Protein AF-A0A177HYN9-F1 (afdb_monomer_lite)

InterPro domains:
  IPR013563 Oligopeptide/dipeptide ABC transporter, C-terminal [PF08352] (20-53)
  IPR013563 Oligopeptide/dipeptide ABC transporter, C-terminal [TIGR01727] (20-66)
  IPR027417 P-loop containing nucleoside triphosphate hydrolase [G3DSA:3.40.50.300] (9-92)

Radius of gyration: 22.01 Å; chains: 1; bounding box: 77×33×40 Å

Foldseek 3Di:
DDDDDDDDDDDDDDDDPDPPPDDDDQDDDDDDPVDDDQAAPCQVRDPPHDPRRGNHWADWAALDPPDDPPHPHTDRDPDRPPDPDDDPPPPPDD

pLDDT: mean 72.27, std 17.05, range [40.0, 95.69]

Structure (mmCIF, N/CA/C/O backbone):
data_AF-A0A177HYN9-F1
#
_entry.id   AF-A0A177HYN9-F1
#
loop_
_atom_site.group_PDB
_atom_site.id
_atom_site.type_symbol
_atom_site.label_atom_id
_atom_site.label_alt_id
_atom_site.label_comp_id
_atom_site.label_asym_id
_atom_site.label_entity_id
_atom_site.label_seq_id
_atom_site.pdbx_PDB_ins_code
_atom_site.Cartn_x
_atom_site.Cartn_y
_atom_site.Cartn_z
_atom_site.occupancy
_atom_site.B_iso_or_equiv
_atom_site.auth_seq_id
_atom_site.auth_comp_id
_atom_site.auth_asym_id
_atom_site.auth_atom_id
_atom_site.pdbx_PDB_model_num
ATOM 1 N N . MET A 1 1 ? -61.457 13.786 -4.420 1.00 49.41 1 MET A N 1
ATOM 2 C CA . MET A 1 1 ? -60.705 12.566 -4.055 1.00 49.41 1 MET A CA 1
ATOM 3 C C . MET A 1 1 ? -60.301 11.873 -5.346 1.00 49.41 1 MET A C 1
ATOM 5 O O . MET A 1 1 ? -61.164 11.649 -6.178 1.00 49.41 1 MET A O 1
ATOM 9 N N . GLY A 1 2 ? -59.008 11.671 -5.574 1.00 49.62 2 GLY A N 1
ATOM 10 C CA . GLY A 1 2 ? -58.475 11.198 -6.858 1.00 49.62 2 GLY A CA 1
ATOM 11 C C . GLY A 1 2 ? -57.063 11.718 -7.097 1.00 49.62 2 GLY A C 1
ATOM 12 O O . GLY A 1 2 ? -56.776 12.301 -8.134 1.00 49.62 2 GLY A O 1
ATOM 13 N N . SER A 1 3 ? -56.220 11.596 -6.075 1.00 47.69 3 SER A N 1
ATOM 14 C CA . SER A 1 3 ? -54.785 11.842 -6.149 1.00 47.69 3 SER A CA 1
ATOM 15 C C . SER A 1 3 ? -54.131 10.663 -6.870 1.00 47.69 3 SER A C 1
ATOM 17 O O . SER A 1 3 ? -54.441 9.519 -6.547 1.00 47.69 3 SER A O 1
ATOM 19 N N . GLY A 1 4 ? -53.205 10.919 -7.792 1.00 47.06 4 GLY A N 1
ATOM 20 C CA . GLY A 1 4 ? -52.394 9.858 -8.388 1.00 47.06 4 GLY A CA 1
ATOM 21 C C . GLY A 1 4 ? -51.486 10.368 -9.495 1.00 47.06 4 GLY A C 1
ATOM 22 O O . GLY A 1 4 ? -51.860 10.342 -10.661 1.00 47.06 4 GLY A O 1
ATOM 23 N N . GLY A 1 5 ? -50.301 10.851 -9.121 1.00 48.72 5 GLY A N 1
ATOM 24 C CA . GLY A 1 5 ? -49.193 11.049 -10.053 1.00 48.72 5 GLY A CA 1
ATOM 25 C C . GLY A 1 5 ? -48.322 9.797 -10.164 1.00 48.72 5 GLY A C 1
ATOM 26 O O . GLY A 1 5 ? -48.357 8.951 -9.276 1.00 48.72 5 GLY A O 1
ATOM 27 N N . ALA A 1 6 ? -47.509 9.724 -11.217 1.00 47.19 6 ALA A N 1
ATOM 28 C CA . ALA A 1 6 ? -46.105 9.307 -11.154 1.00 47.19 6 ALA A CA 1
ATOM 29 C C . ALA A 1 6 ? -45.429 9.510 -12.519 1.00 47.19 6 ALA A C 1
ATOM 31 O O . ALA A 1 6 ? -45.954 9.121 -13.559 1.00 47.19 6 ALA A O 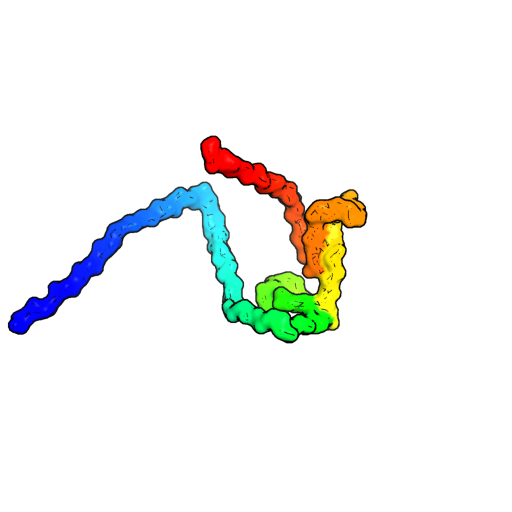1
ATOM 32 N N . ALA A 1 7 ? -44.246 10.118 -12.473 1.00 51.00 7 ALA A N 1
ATOM 33 C CA . ALA A 1 7 ? -43.275 10.189 -13.552 1.00 51.00 7 ALA A CA 1
ATOM 34 C C . ALA A 1 7 ? -42.558 8.839 -13.738 1.00 51.00 7 ALA A C 1
ATOM 36 O O . ALA A 1 7 ? -42.393 8.082 -12.783 1.00 51.00 7 ALA A O 1
ATOM 37 N N . GLY A 1 8 ? -42.068 8.582 -14.952 1.00 40.00 8 GLY A N 1
ATOM 38 C CA . GLY A 1 8 ? -41.176 7.468 -15.266 1.00 40.00 8 GLY A CA 1
ATOM 39 C C . GLY A 1 8 ? -40.205 7.870 -16.371 1.00 40.00 8 GLY A C 1
ATOM 40 O O . GLY A 1 8 ? -40.565 7.919 -17.542 1.00 40.00 8 GLY A O 1
ATOM 41 N N . SER A 1 9 ? -38.996 8.219 -15.952 1.00 46.75 9 SER A N 1
ATOM 42 C CA . SER A 1 9 ? -37.861 8.723 -16.724 1.00 46.75 9 SER A CA 1
ATOM 43 C C . SER A 1 9 ? -37.374 7.730 -17.786 1.00 46.75 9 SER A C 1
ATOM 45 O O . SER A 1 9 ? -37.213 6.544 -17.505 1.00 46.75 9 SER A O 1
ATOM 47 N N . GLY A 1 10 ? -37.085 8.223 -18.992 1.00 44.09 10 GLY A N 1
ATOM 48 C CA . GLY A 1 10 ? -36.468 7.451 -20.071 1.00 44.09 10 GLY A CA 1
ATOM 49 C C . GLY A 1 10 ? -34.934 7.501 -20.074 1.00 44.09 10 GLY A C 1
ATOM 50 O O . GLY A 1 10 ? -34.368 8.530 -19.730 1.00 44.09 10 GLY A O 1
ATOM 51 N N . GLY A 1 11 ? -34.326 6.391 -20.530 1.00 42.12 11 GLY A N 1
ATOM 52 C CA . GLY A 1 11 ? -33.034 6.255 -21.247 1.00 42.12 11 GLY A CA 1
ATOM 53 C C . GLY A 1 11 ? -31.734 6.679 -20.532 1.00 42.12 11 GLY A C 1
ATOM 54 O O . GLY A 1 11 ? -31.707 7.651 -19.805 1.00 42.12 11 GLY A O 1
ATOM 55 N N . ALA A 1 12 ? -30.571 6.049 -20.720 1.00 42.88 12 ALA A N 1
ATOM 56 C CA . ALA A 1 12 ? -30.112 5.235 -21.838 1.00 42.88 12 ALA A CA 1
ATOM 57 C C . ALA A 1 12 ? -29.021 4.232 -21.410 1.00 42.88 12 ALA A C 1
ATOM 59 O O . ALA A 1 12 ? -28.197 4.492 -20.533 1.00 42.88 12 ALA A O 1
ATOM 60 N N . ALA A 1 13 ? -29.016 3.082 -22.084 1.00 41.50 13 ALA A N 1
ATOM 61 C CA . ALA A 1 13 ? -28.045 2.012 -21.933 1.00 41.50 13 ALA A CA 1
ATOM 62 C C . ALA A 1 13 ? -26.743 2.323 -22.695 1.00 41.50 13 ALA A C 1
ATOM 64 O O . ALA A 1 13 ? -26.745 2.464 -23.916 1.00 41.50 13 ALA A O 1
ATOM 65 N N . GLY A 1 14 ? -25.619 2.363 -21.978 1.00 47.12 14 GLY A N 1
ATOM 66 C CA . GLY A 1 14 ? -24.276 2.364 -22.560 1.00 47.12 14 GLY A CA 1
ATOM 67 C C . GLY A 1 14 ? -23.819 0.947 -22.925 1.00 47.12 14 GLY A C 1
ATOM 68 O O . GLY A 1 14 ? -23.419 0.153 -22.061 1.00 47.12 14 GLY A O 1
ATOM 69 N N . SER A 1 15 ? -23.877 0.627 -24.219 1.00 47.16 15 SER A N 1
ATOM 70 C CA . SER A 1 15 ? -23.320 -0.594 -24.806 1.00 47.16 15 SER A CA 1
ATOM 71 C C . SER A 1 15 ? -21.799 -0.471 -24.935 1.00 47.16 15 SER A C 1
ATOM 73 O O . SER A 1 15 ? -21.293 0.437 -25.583 1.00 47.16 15 SER A O 1
ATOM 75 N N . GLY A 1 16 ? -21.069 -1.388 -24.302 1.00 51.47 16 GLY A N 1
ATOM 76 C CA . GLY A 1 16 ? -19.620 -1.526 -24.427 1.00 51.47 16 GLY A CA 1
ATOM 77 C C . GLY A 1 16 ? -19.311 -3.012 -24.495 1.00 51.47 16 GLY A C 1
ATOM 78 O O . GLY A 1 16 ? -19.470 -3.716 -23.497 1.00 51.47 16 GLY A O 1
ATOM 79 N N . SER A 1 17 ? -18.982 -3.495 -25.692 1.00 53.84 17 SER A N 1
ATOM 80 C CA . SER A 1 17 ? -18.756 -4.908 -25.997 1.00 53.84 17 SER A CA 1
ATOM 81 C C . SER A 1 17 ? -17.313 -5.296 -25.684 1.00 53.84 17 SER A C 1
ATOM 83 O O . SER A 1 17 ? -16.415 -5.187 -26.509 1.00 53.84 17 SER A O 1
ATOM 85 N N . GLY A 1 18 ? -17.109 -5.745 -24.457 1.00 57.25 18 GLY A N 1
ATOM 86 C CA . GLY A 1 18 ? -15.950 -6.488 -23.976 1.00 57.25 18 GLY A CA 1
ATOM 87 C C . GLY A 1 18 ? -16.414 -7.132 -22.682 1.00 57.25 18 GLY A C 1
ATOM 88 O O . GLY A 1 18 ? -17.116 -6.457 -21.933 1.00 57.25 18 GLY A O 1
ATOM 89 N N . ALA A 1 19 ? -16.152 -8.426 -22.459 1.00 61.34 19 ALA A N 1
ATOM 90 C CA . ALA A 1 19 ? -16.676 -9.166 -21.307 1.00 61.34 19 ALA A CA 1
ATOM 91 C C . ALA A 1 19 ? -16.505 -8.332 -20.025 1.00 61.34 19 ALA A C 1
ATOM 93 O O . ALA A 1 19 ? -15.392 -8.184 -19.515 1.00 61.34 19 ALA A O 1
ATOM 94 N N . LYS A 1 20 ? -17.597 -7.692 -19.577 1.00 59.94 20 LYS A N 1
ATOM 95 C CA . LYS A 1 20 ? -17.559 -6.645 -18.556 1.00 59.94 20 LYS A CA 1
ATOM 96 C C . LYS A 1 20 ? -17.246 -7.337 -17.240 1.00 59.94 20 LYS A C 1
ATOM 98 O O . LYS A 1 20 ? -18.152 -7.809 -16.556 1.00 59.94 20 LYS A O 1
ATOM 103 N N . ARG A 1 21 ? -15.960 -7.447 -16.895 1.00 68.25 21 ARG A N 1
ATOM 104 C CA . ARG A 1 21 ? -15.561 -7.823 -15.539 1.00 68.25 21 ARG A CA 1
ATOM 105 C C . ARG A 1 21 ? -16.223 -6.795 -14.637 1.00 68.25 21 ARG A C 1
ATOM 107 O O . ARG A 1 21 ? -15.970 -5.601 -14.794 1.00 68.25 21 ARG A O 1
ATOM 114 N N . ARG A 1 22 ? -17.136 -7.251 -13.776 1.00 73.00 22 ARG A N 1
ATOM 115 C CA . ARG A 1 22 ? -17.815 -6.350 -12.848 1.00 73.00 22 ARG A CA 1
ATOM 116 C C . ARG A 1 22 ? -16.738 -5.615 -12.068 1.00 73.00 22 ARG A C 1
ATOM 118 O O . ARG A 1 22 ? -15.834 -6.252 -11.527 1.00 73.00 22 ARG A O 1
ATOM 125 N N . LEU A 1 23 ? -16.807 -4.289 -12.086 1.00 76.50 23 LEU A N 1
ATOM 126 C CA . LEU A 1 23 ? -15.909 -3.483 -11.285 1.00 76.50 23 LEU A CA 1
ATOM 127 C C . LEU A 1 23 ? -16.200 -3.835 -9.827 1.00 76.50 23 LEU A C 1
ATOM 129 O O . LEU A 1 23 ? -17.357 -3.816 -9.408 1.00 76.50 23 LEU A O 1
ATOM 133 N N . LEU A 1 24 ? -15.174 -4.263 -9.100 1.00 74.06 24 LEU A N 1
ATOM 134 C CA . LEU A 1 24 ? -15.330 -4.575 -7.690 1.00 74.06 24 LEU A CA 1
ATOM 135 C C . LEU A 1 24 ? -15.473 -3.249 -6.951 1.00 74.06 24 LEU A C 1
ATOM 137 O O . LEU A 1 24 ? -14.575 -2.409 -7.001 1.00 74.06 24 LEU A O 1
ATOM 141 N N . GLU A 1 25 ? -16.611 -3.057 -6.298 1.00 73.06 25 GLU A N 1
ATOM 142 C CA . GLU A 1 25 ? -16.768 -1.974 -5.338 1.00 73.06 25 GLU A CA 1
ATOM 143 C C . GLU A 1 25 ? -15.821 -2.225 -4.163 1.00 73.06 25 GLU A C 1
ATOM 145 O O . GLU A 1 25 ? -15.636 -3.366 -3.735 1.00 73.06 25 GLU A O 1
ATOM 150 N N . ILE A 1 26 ? -15.200 -1.162 -3.652 1.00 67.06 26 ILE A N 1
ATOM 151 C CA . ILE A 1 26 ? -14.401 -1.225 -2.429 1.00 67.06 26 ILE A CA 1
ATOM 152 C C . ILE A 1 26 ? -15.369 -0.981 -1.264 1.00 67.06 26 ILE A C 1
ATOM 154 O O . ILE A 1 26 ? -15.806 0.159 -1.094 1.00 67.06 26 ILE A O 1
ATOM 158 N N . PRO A 1 27 ? -15.740 -2.003 -0.473 1.00 67.50 27 PRO A N 1
ATOM 159 C CA . PRO A 1 27 ? -16.685 -1.823 0.622 1.00 67.50 27 PRO A CA 1
ATOM 160 C C . PRO A 1 27 ? -16.059 -1.031 1.784 1.00 67.50 27 PRO A C 1
ATOM 162 O O . PRO A 1 27 ? -14.867 -1.159 2.073 1.00 67.50 27 PRO A O 1
ATOM 165 N N . GLY A 1 28 ? -16.885 -0.253 2.492 1.00 67.25 28 GLY A N 1
ATOM 166 C CA . GLY A 1 28 ? -16.526 0.441 3.739 1.00 67.25 28 GLY A CA 1
ATOM 167 C C . GLY A 1 28 ? -16.441 1.969 3.632 1.00 67.25 28 GLY A C 1
ATOM 168 O O . GLY A 1 28 ? -16.644 2.549 2.570 1.00 67.25 28 GLY A O 1
ATOM 169 N N . LEU A 1 29 ? -16.144 2.631 4.757 1.00 72.56 29 LEU A N 1
ATOM 170 C CA . LEU A 1 29 ? -15.909 4.078 4.812 1.00 72.56 29 LEU A CA 1
ATOM 171 C C . LEU A 1 29 ? -14.422 4.409 4.612 1.00 72.56 29 LEU A C 1
ATOM 173 O O . LEU A 1 29 ? -13.533 3.584 4.856 1.00 72.56 29 LEU A O 1
ATOM 177 N N . VAL A 1 30 ? -14.141 5.630 4.150 1.00 72.88 30 VAL A N 1
ATOM 178 C CA . VAL A 1 30 ? -12.781 6.183 4.165 1.00 72.88 30 VAL A CA 1
ATOM 179 C C . VAL A 1 30 ? -12.361 6.335 5.633 1.00 72.88 30 VAL A C 1
ATOM 181 O O . VAL A 1 30 ? -13.095 6.969 6.389 1.00 72.88 30 VAL A O 1
ATOM 184 N N . PRO A 1 31 ? -11.247 5.718 6.065 1.00 65.56 31 PRO A N 1
ATOM 185 C CA . PRO A 1 31 ? -10.777 5.844 7.438 1.00 65.56 31 PRO A CA 1
ATOM 186 C C . PRO A 1 31 ? -10.330 7.281 7.729 1.00 65.56 31 PRO A C 1
ATOM 188 O O . PRO A 1 31 ? -9.941 8.016 6.820 1.00 65.56 31 PRO A O 1
ATOM 191 N N . SER A 1 32 ? -10.384 7.657 9.004 1.00 71.19 32 SER A N 1
ATOM 192 C CA . SER A 1 32 ? -9.909 8.953 9.489 1.00 71.19 32 SER A CA 1
ATOM 193 C C . SER A 1 32 ? -8.429 9.168 9.144 1.00 71.19 32 SER A C 1
ATOM 195 O O . SER A 1 32 ? -7.646 8.218 9.144 1.00 71.19 32 SER A O 1
ATOM 197 N N . LEU A 1 33 ? -8.043 10.403 8.808 1.00 71.94 33 LEU A N 1
ATOM 198 C CA . LEU A 1 33 ? -6.659 10.750 8.431 1.00 71.94 33 LEU A CA 1
ATOM 199 C C . LEU A 1 33 ? -5.783 11.138 9.633 1.00 71.94 33 LEU A C 1
ATOM 201 O O . LEU A 1 33 ? -4.568 11.264 9.488 1.00 71.94 33 LEU A O 1
ATOM 205 N N . ASP A 1 34 ? -6.401 11.349 10.790 1.00 78.50 34 ASP A N 1
ATOM 206 C CA . ASP A 1 34 ? -5.788 11.718 12.070 1.00 78.50 34 ASP A CA 1
ATOM 207 C C . ASP A 1 34 ? -4.947 10.590 12.679 1.00 78.50 34 ASP A C 1
ATOM 209 O O . ASP A 1 34 ? -3.904 10.862 13.273 1.00 78.50 34 ASP A O 1
ATOM 213 N N . GLU A 1 35 ? -5.333 9.332 12.467 1.00 71.62 35 GLU A N 1
ATOM 214 C CA . GLU A 1 35 ? -4.592 8.170 12.950 1.00 71.62 35 GLU A CA 1
ATOM 215 C C . GLU A 1 35 ? -3.996 7.393 11.777 1.00 71.62 35 GLU A C 1
ATOM 217 O O . GLU A 1 35 ? -4.690 6.729 11.004 1.00 71.62 35 GLU A O 1
ATOM 222 N N . GLN A 1 36 ? -2.672 7.466 11.635 1.00 75.25 36 GLN A N 1
ATOM 223 C CA . GLN A 1 36 ? -1.955 6.735 10.599 1.00 75.25 36 GLN A CA 1
ATOM 224 C C . GLN A 1 36 ? -1.338 5.468 11.209 1.00 75.25 36 GLN A C 1
ATOM 226 O O . GLN A 1 36 ? -0.359 5.564 11.952 1.00 75.25 36 GLN A O 1
ATOM 231 N N . PRO A 1 37 ? -1.897 4.273 10.937 1.00 79.94 37 PRO A N 1
ATOM 232 C CA . PRO A 1 37 ? -1.418 3.048 11.557 1.00 79.94 37 PRO A CA 1
ATOM 233 C C . PRO A 1 37 ? 0.020 2.752 11.124 1.00 79.94 37 PRO A C 1
ATOM 235 O O . PRO A 1 37 ? 0.409 3.012 9.982 1.00 79.94 37 PRO A O 1
ATOM 238 N N . ALA A 1 38 ? 0.790 2.112 12.006 1.00 88.06 38 ALA A N 1
ATOM 239 C CA . ALA A 1 38 ? 2.111 1.561 11.694 1.00 88.06 38 ALA A CA 1
ATOM 240 C C . ALA A 1 38 ? 2.024 0.298 10.800 1.00 88.06 38 ALA A C 1
ATOM 242 O O . ALA A 1 38 ? 2.775 -0.656 10.965 1.00 88.06 38 ALA A O 1
ATOM 243 N N . ALA A 1 39 ? 1.091 0.290 9.848 1.00 91.50 39 ALA A N 1
ATOM 244 C CA . ALA A 1 39 ? 0.755 -0.804 8.949 1.00 91.50 39 ALA A CA 1
ATOM 245 C C . ALA A 1 39 ? 0.305 -0.245 7.586 1.00 91.50 39 ALA A C 1
ATOM 247 O O . ALA A 1 39 ? 0.159 0.967 7.399 1.00 91.50 39 ALA A O 1
ATOM 248 N N . CYS A 1 40 ? 0.068 -1.114 6.606 1.00 92.06 40 CYS A N 1
ATOM 249 C CA . CYS A 1 40 ? -0.537 -0.702 5.344 1.00 92.06 40 CYS A CA 1
ATOM 250 C C . CYS A 1 40 ? -2.005 -0.290 5.559 1.00 92.06 40 CYS A C 1
ATOM 252 O O . CYS A 1 40 ? -2.847 -1.121 5.891 1.00 92.06 40 CYS A O 1
ATOM 254 N N . THR A 1 41 ? -2.347 0.974 5.284 1.00 89.75 41 THR A N 1
ATOM 255 C CA . THR A 1 41 ? -3.725 1.504 5.393 1.00 89.75 41 THR A CA 1
ATOM 256 C C . THR A 1 41 ? -4.736 0.741 4.525 1.00 89.75 41 THR A C 1
ATOM 258 O O . THR A 1 41 ? -5.928 0.719 4.818 1.00 89.75 41 THR A O 1
ATOM 261 N N . PHE A 1 42 ? -4.269 0.083 3.460 1.00 89.94 42 PHE A N 1
ATOM 262 C CA . PHE A 1 42 ? -5.112 -0.691 2.551 1.00 89.94 42 PHE A CA 1
ATOM 263 C C . PHE A 1 42 ? -5.311 -2.148 2.983 1.00 89.94 42 PHE A C 1
ATOM 265 O O . PHE A 1 42 ? -6.175 -2.810 2.411 1.00 89.94 42 PHE A O 1
ATOM 272 N N . ALA A 1 43 ? -4.565 -2.656 3.974 1.00 92.06 43 ALA A N 1
ATOM 273 C CA . ALA A 1 43 ? -4.627 -4.061 4.388 1.00 92.06 43 ALA A CA 1
ATOM 274 C C . ALA A 1 43 ? -6.058 -4.570 4.678 1.00 92.06 43 ALA A C 1
ATOM 276 O O . ALA A 1 43 ? -6.393 -5.633 4.162 1.00 92.06 43 ALA A O 1
ATOM 277 N N . PRO A 1 44 ? -6.955 -3.815 5.356 1.00 88.25 44 PRO A N 1
ATOM 278 C CA . PRO A 1 44 ? -8.315 -4.289 5.653 1.00 88.25 44 PRO A CA 1
ATOM 279 C C . PRO A 1 44 ? -9.212 -4.521 4.426 1.00 88.25 44 PRO A C 1
ATOM 281 O O . PRO A 1 44 ? -10.274 -5.122 4.547 1.00 88.25 44 PRO A O 1
ATOM 284 N N . ARG A 1 45 ? -8.829 -3.995 3.256 1.00 87.62 45 ARG A N 1
ATOM 285 C CA . ARG A 1 45 ? -9.629 -4.021 2.017 1.00 87.62 45 ARG A CA 1
ATOM 286 C C . ARG A 1 45 ? -8.856 -4.531 0.798 1.00 87.62 45 ARG A C 1
ATOM 288 O O . ARG A 1 45 ? -9.382 -4.530 -0.311 1.00 87.62 45 ARG A O 1
ATOM 295 N N . CYS A 1 46 ? -7.601 -4.934 0.977 1.00 89.00 46 CYS A N 1
ATOM 296 C CA . CYS A 1 46 ? -6.741 -5.401 -0.101 1.00 89.00 46 CYS A CA 1
ATOM 297 C C . CYS A 1 46 ? -6.871 -6.919 -0.253 1.00 89.00 46 CYS A C 1
ATOM 299 O O . CYS A 1 46 ? -6.539 -7.668 0.658 1.00 89.00 46 CYS A O 1
ATOM 301 N N . ALA A 1 47 ? -7.268 -7.384 -1.440 1.00 88.94 47 ALA A N 1
ATOM 302 C CA . ALA A 1 47 ? -7.385 -8.814 -1.742 1.00 88.94 47 ALA A CA 1
ATOM 303 C C . ALA A 1 47 ? -6.038 -9.573 -1.768 1.00 88.94 47 ALA A C 1
ATOM 305 O O . ALA A 1 47 ? -6.026 -10.794 -1.869 1.00 88.94 47 ALA A O 1
ATOM 306 N N . ARG A 1 48 ? -4.906 -8.857 -1.715 1.00 92.06 48 ARG A N 1
ATOM 307 C CA . ARG A 1 48 ? -3.534 -9.402 -1.713 1.00 92.06 48 ARG A CA 1
ATOM 308 C C . ARG A 1 48 ? -2.805 -9.150 -0.389 1.00 92.06 48 ARG A C 1
ATOM 310 O O . ARG A 1 48 ? -1.584 -9.261 -0.347 1.00 92.06 48 ARG A O 1
ATOM 317 N N . ALA A 1 49 ? -3.521 -8.715 0.650 1.00 94.12 49 ALA A N 1
ATOM 318 C CA . ALA A 1 49 ? -2.916 -8.486 1.954 1.00 94.12 49 ALA A CA 1
ATOM 319 C C . ALA A 1 49 ? -2.423 -9.806 2.559 1.00 94.12 49 ALA A C 1
ATOM 321 O O . ALA A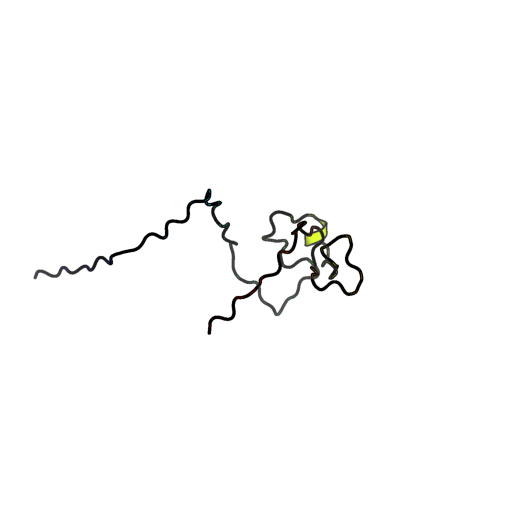 1 49 ? -3.119 -10.817 2.515 1.00 94.12 49 ALA A O 1
ATOM 322 N N . ASP A 1 50 ? -1.236 -9.757 3.148 1.00 94.81 50 ASP A N 1
ATOM 323 C CA . ASP A 1 50 ? -0.636 -10.823 3.943 1.00 94.81 50 ASP A CA 1
ATOM 324 C C . ASP A 1 50 ? -0.241 -10.292 5.333 1.00 94.81 50 ASP A C 1
ATOM 326 O O . ASP A 1 50 ? -0.508 -9.136 5.679 1.00 94.81 50 ASP A O 1
ATOM 330 N N . GLU A 1 51 ? 0.429 -11.125 6.130 1.00 95.69 51 GLU A N 1
ATOM 331 C CA . GLU A 1 51 ? 0.891 -10.761 7.475 1.00 95.69 51 GLU A CA 1
ATOM 332 C C . GLU A 1 51 ? 1.836 -9.547 7.474 1.00 95.69 51 GLU A C 1
ATOM 334 O O . GLU A 1 51 ? 1.825 -8.735 8.406 1.00 95.69 51 GLU A O 1
ATOM 339 N N . GLN A 1 52 ? 2.629 -9.360 6.412 1.00 95.19 52 GLN A N 1
ATOM 340 C CA . GLN A 1 52 ? 3.553 -8.231 6.309 1.00 95.19 52 GLN A CA 1
ATOM 341 C C . GLN A 1 52 ? 2.801 -6.901 6.150 1.00 95.19 52 GLN A C 1
ATOM 343 O O . GLN A 1 52 ? 3.246 -5.868 6.662 1.00 95.19 52 GLN A O 1
ATOM 348 N N . CYS A 1 53 ? 1.639 -6.929 5.490 1.00 94.81 53 CYS A N 1
ATOM 349 C CA . CYS A 1 53 ? 0.782 -5.762 5.281 1.00 94.81 53 CYS A CA 1
ATOM 350 C C . CYS A 1 53 ? 0.137 -5.249 6.579 1.00 94.81 53 CYS A C 1
ATOM 352 O O . CYS A 1 53 ? -0.054 -4.038 6.718 1.00 94.81 53 CYS A O 1
ATOM 354 N N . THR A 1 54 ? -0.197 -6.137 7.520 1.00 93.81 54 THR A N 1
ATOM 355 C CA . THR A 1 54 ? -0.798 -5.767 8.816 1.00 93.81 54 THR A CA 1
ATOM 356 C C . THR A 1 54 ? 0.241 -5.456 9.890 1.00 93.81 54 THR A C 1
ATOM 358 O O . THR A 1 54 ? -0.081 -4.776 10.859 1.00 93.81 54 THR A O 1
ATOM 361 N N . SER A 1 55 ? 1.479 -5.926 9.713 1.00 94.12 55 SER A N 1
ATOM 362 C CA . SER A 1 55 ? 2.552 -5.777 10.706 1.00 94.12 55 SER A CA 1
ATOM 363 C C . SER A 1 55 ? 3.410 -4.528 10.509 1.00 94.12 55 SER A C 1
ATOM 365 O O . SER A 1 55 ? 4.012 -4.043 11.463 1.00 94.12 55 SER A O 1
ATOM 367 N N . SER A 1 56 ? 3.534 -4.028 9.274 1.00 93.69 56 SER A N 1
ATOM 368 C CA . SER A 1 56 ? 4.407 -2.887 8.983 1.00 93.69 56 SER A CA 1
ATOM 369 C C . SER A 1 56 ? 3.991 -2.121 7.732 1.00 93.69 56 SER A C 1
ATOM 371 O O . SER A 1 56 ? 3.334 -2.644 6.826 1.00 93.69 56 SER A O 1
ATOM 373 N N . ARG A 1 57 ? 4.402 -0.853 7.665 1.00 91.69 57 ARG A N 1
ATOM 374 C CA . ARG A 1 57 ? 4.148 0.005 6.509 1.00 91.69 57 ARG A CA 1
ATOM 375 C C . ARG A 1 57 ? 5.197 -0.229 5.405 1.00 91.69 57 ARG A C 1
ATOM 377 O O . ARG A 1 57 ? 6.393 -0.139 5.684 1.00 91.69 57 ARG A O 1
ATOM 384 N N . PRO A 1 58 ? 4.780 -0.453 4.144 1.00 92.62 58 PRO A N 1
ATOM 385 C CA . PRO A 1 58 ? 5.704 -0.585 3.022 1.00 92.62 58 PRO A CA 1
ATOM 386 C C . PRO A 1 58 ? 6.466 0.704 2.713 1.00 92.62 58 PRO A C 1
ATOM 388 O O . PRO A 1 58 ? 5.924 1.809 2.774 1.00 92.62 58 PRO A O 1
ATOM 391 N N . GLY A 1 59 ? 7.733 0.546 2.327 1.00 91.06 59 GLY A N 1
ATOM 392 C CA . GLY A 1 59 ? 8.548 1.631 1.782 1.00 91.06 59 GLY A CA 1
ATOM 393 C C . GLY A 1 59 ? 8.130 2.004 0.356 1.00 91.06 59 GLY A C 1
ATOM 394 O O . GLY A 1 59 ? 7.604 1.173 -0.380 1.00 91.06 59 GLY A O 1
ATOM 395 N N . PHE A 1 60 ? 8.391 3.249 -0.051 1.00 90.56 60 PHE A N 1
ATOM 396 C CA . PHE A 1 60 ? 8.048 3.750 -1.385 1.00 90.56 60 PHE A CA 1
ATOM 397 C C . PHE A 1 60 ? 9.112 3.339 -2.417 1.00 90.56 60 PHE A C 1
ATOM 399 O O . PHE A 1 60 ? 10.176 3.960 -2.503 1.00 90.56 60 PHE A O 1
ATOM 406 N N . LYS A 1 61 ? 8.847 2.277 -3.186 1.00 88.56 61 LYS A N 1
ATOM 407 C CA . LYS A 1 61 ? 9.809 1.632 -4.103 1.00 88.56 61 LYS A CA 1
ATOM 408 C C . LYS A 1 61 ? 9.350 1.717 -5.561 1.00 88.56 61 LYS A C 1
ATOM 410 O O . LYS A 1 61 ? 8.167 1.922 -5.818 1.00 88.56 61 LYS A O 1
ATOM 415 N N . ALA A 1 62 ? 10.285 1.590 -6.503 1.00 87.88 62 ALA A N 1
ATOM 416 C CA . ALA A 1 62 ? 9.974 1.469 -7.929 1.00 87.88 62 ALA A CA 1
ATOM 417 C C . ALA A 1 62 ? 9.109 0.227 -8.194 1.00 87.88 62 ALA A C 1
ATOM 419 O O . ALA A 1 62 ? 9.279 -0.797 -7.532 1.00 87.88 62 ALA A O 1
ATOM 420 N N . VAL A 1 63 ? 8.152 0.347 -9.117 1.00 84.75 63 VAL A N 1
ATOM 421 C CA . VAL A 1 63 ? 7.219 -0.745 -9.458 1.00 84.75 63 VAL A CA 1
ATOM 422 C C . VAL A 1 63 ? 7.778 -1.645 -10.559 1.00 84.75 63 VAL A C 1
ATOM 424 O O . VAL A 1 63 ? 7.481 -2.835 -10.567 1.00 84.75 63 VAL A O 1
ATOM 427 N N . THR A 1 64 ? 8.603 -1.107 -11.460 1.00 76.94 64 THR A N 1
ATOM 428 C CA . THR A 1 64 ? 9.251 -1.892 -12.517 1.00 76.94 64 THR A CA 1
ATOM 429 C C . THR A 1 64 ? 10.632 -2.358 -12.059 1.00 76.94 64 THR A C 1
ATOM 431 O O . THR A 1 64 ? 11.354 -1.627 -11.378 1.00 76.94 64 THR A O 1
ATOM 434 N N . ALA A 1 65 ? 10.986 -3.599 -12.401 1.00 67.00 65 ALA A N 1
ATOM 435 C CA . ALA A 1 65 ? 12.215 -4.245 -11.933 1.00 67.00 65 ALA A CA 1
ATOM 436 C C . ALA A 1 65 ? 13.501 -3.589 -12.473 1.00 67.00 65 ALA A C 1
ATOM 438 O O . ALA A 1 65 ? 14.565 -3.738 -11.879 1.00 67.00 65 ALA A O 1
ATOM 439 N N . ASP A 1 66 ? 13.397 -2.870 -13.589 1.00 67.06 66 ASP A N 1
ATOM 440 C CA . ASP A 1 66 ? 14.482 -2.180 -14.286 1.00 67.06 66 ASP A CA 1
ATOM 441 C C . ASP A 1 66 ? 14.646 -0.708 -13.871 1.00 67.06 66 ASP A C 1
ATOM 443 O O . ASP A 1 66 ? 15.648 -0.078 -14.215 1.00 67.06 66 ASP A O 1
ATOM 447 N N . ALA A 1 67 ? 13.694 -0.141 -13.123 1.00 69.25 67 ALA A N 1
ATOM 448 C CA . ALA A 1 67 ? 13.753 1.262 -12.750 1.00 69.25 67 ALA A CA 1
ATOM 449 C C . ALA A 1 67 ? 14.555 1.475 -11.456 1.00 69.25 67 ALA A C 1
ATOM 451 O O . ALA A 1 67 ? 14.246 0.937 -10.393 1.00 69.25 67 ALA A O 1
ATOM 452 N N . GLY A 1 68 ? 15.598 2.301 -11.565 1.00 69.94 68 GLY A N 1
ATOM 453 C CA . GLY A 1 68 ? 16.438 2.727 -10.446 1.00 69.94 68 GLY A CA 1
ATOM 454 C C . GLY A 1 68 ? 15.761 3.751 -9.524 1.00 69.94 68 GLY A C 1
ATOM 455 O O . GLY A 1 68 ? 14.543 3.926 -9.521 1.00 69.94 68 GLY A O 1
ATOM 456 N N . ALA A 1 69 ? 16.564 4.465 -8.731 1.00 74.88 69 ALA A N 1
ATOM 457 C CA . ALA A 1 69 ? 16.071 5.427 -7.738 1.00 74.88 69 ALA A CA 1
ATOM 458 C C . ALA A 1 69 ? 15.178 6.544 -8.329 1.00 74.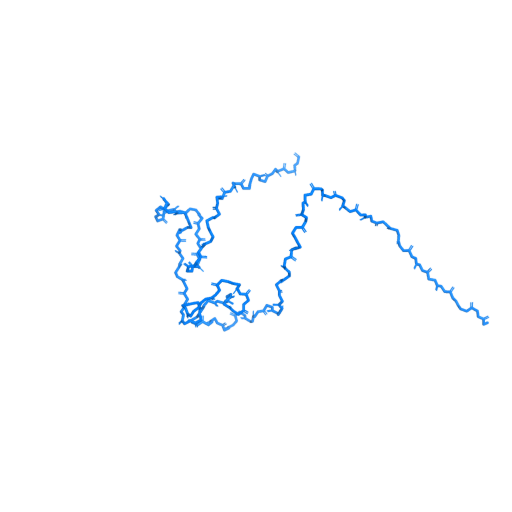88 69 ALA A C 1
ATOM 460 O O . ALA A 1 69 ? 14.263 7.014 -7.650 1.00 74.88 69 ALA A O 1
ATOM 461 N N . ASP A 1 70 ? 15.389 6.900 -9.600 1.00 79.12 70 ASP A N 1
ATOM 462 C CA . ASP A 1 70 ? 14.683 7.977 -10.310 1.00 79.12 70 ASP A CA 1
ATOM 463 C C . ASP A 1 70 ? 13.387 7.519 -11.008 1.00 79.12 70 ASP A C 1
ATOM 465 O O . ASP A 1 70 ? 12.813 8.238 -11.831 1.00 79.12 70 ASP A O 1
ATOM 469 N N . ALA A 1 71 ? 12.902 6.312 -10.693 1.00 82.88 71 ALA A N 1
ATOM 470 C CA . ALA A 1 71 ? 11.664 5.776 -11.244 1.00 82.88 71 ALA A CA 1
ATOM 471 C C . ALA A 1 71 ? 10.488 6.747 -11.046 1.00 82.88 71 ALA A C 1
ATOM 473 O O . ALA A 1 71 ? 10.121 7.097 -9.921 1.00 82.88 71 ALA A O 1
ATOM 474 N N . ARG A 1 72 ? 9.830 7.122 -12.149 1.00 80.62 72 ARG A N 1
ATOM 475 C CA . ARG A 1 72 ? 8.613 7.956 -12.127 1.00 80.62 72 ARG A CA 1
ATOM 476 C C . ARG A 1 72 ? 7.437 7.234 -11.474 1.00 80.62 72 ARG A C 1
ATOM 478 O O . ARG A 1 72 ? 6.605 7.864 -10.830 1.00 80.62 72 ARG A O 1
ATOM 485 N N . HIS A 1 73 ? 7.377 5.916 -11.635 1.00 83.06 73 HIS A N 1
ATOM 486 C CA . HIS A 1 73 ? 6.306 5.090 -11.107 1.00 83.06 73 HIS A CA 1
ATOM 487 C C . HIS A 1 73 ? 6.781 4.271 -9.916 1.00 83.06 73 HIS A C 1
ATOM 489 O O . HIS A 1 73 ? 7.586 3.344 -10.029 1.00 83.06 73 HIS A O 1
ATOM 495 N N . ARG A 1 74 ? 6.265 4.652 -8.751 1.00 87.44 74 ARG A N 1
ATOM 496 C CA . ARG A 1 74 ? 6.640 4.105 -7.454 1.00 87.44 74 ARG A CA 1
ATOM 497 C C . ARG A 1 74 ? 5.389 3.827 -6.635 1.00 87.44 74 ARG A C 1
ATOM 499 O O . ARG A 1 74 ? 4.386 4.526 -6.7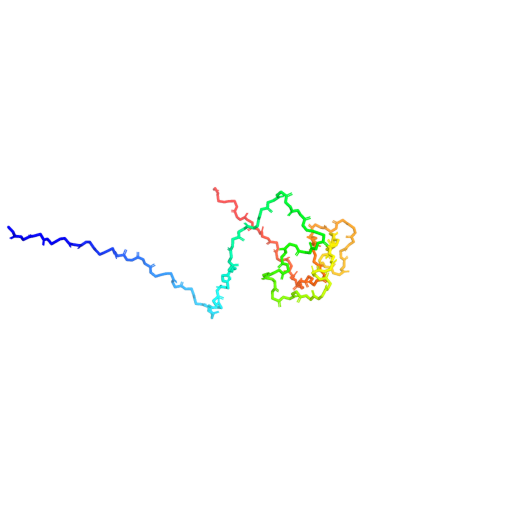70 1.00 87.44 74 ARG A O 1
ATOM 506 N N . ALA A 1 75 ? 5.457 2.817 -5.780 1.00 90.12 75 ALA A N 1
ATOM 507 C CA . ALA A 1 75 ? 4.364 2.427 -4.902 1.00 90.12 75 ALA A CA 1
ATOM 508 C C . ALA A 1 75 ? 4.885 2.057 -3.510 1.00 90.12 75 ALA A C 1
ATOM 510 O O . ALA A 1 75 ? 5.995 1.550 -3.350 1.00 90.12 75 ALA A O 1
ATOM 511 N N . ALA A 1 76 ? 4.054 2.292 -2.496 1.00 91.94 76 ALA A N 1
ATOM 512 C CA . ALA A 1 76 ? 4.239 1.747 -1.158 1.00 91.94 76 ALA A CA 1
ATOM 513 C C . ALA A 1 76 ? 3.426 0.448 -1.057 1.00 91.94 76 ALA A C 1
ATOM 515 O O . ALA A 1 76 ? 2.333 0.429 -0.497 1.00 91.94 76 ALA A O 1
ATOM 516 N N . CYS A 1 77 ? 3.931 -0.621 -1.677 1.00 92.19 77 CYS A N 1
ATOM 517 C CA . CYS A 1 77 ? 3.297 -1.938 -1.685 1.00 92.19 77 CYS A CA 1
ATOM 518 C C . CYS A 1 77 ? 4.360 -3.035 -1.571 1.00 92.19 77 CYS A C 1
ATOM 520 O O . CYS A 1 77 ? 5.380 -2.969 -2.254 1.00 92.19 77 CYS A O 1
ATOM 522 N N . TRP A 1 78 ? 4.109 -4.049 -0.742 1.00 92.88 78 TRP A N 1
ATOM 523 C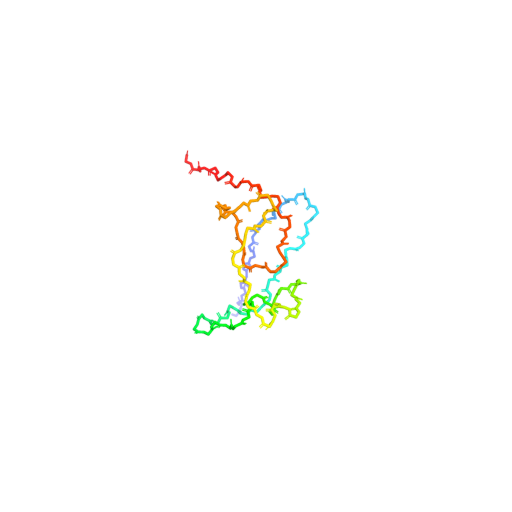 CA . TRP A 1 78 ? 4.938 -5.261 -0.699 1.00 92.88 78 TRP A CA 1
ATOM 524 C C . TRP A 1 78 ? 4.743 -6.131 -1.937 1.00 92.88 78 TRP A C 1
ATOM 526 O O . TRP A 1 78 ? 5.681 -6.750 -2.425 1.00 92.88 78 TRP A O 1
ATOM 536 N N . HIS A 1 79 ? 3.534 -6.076 -2.491 1.00 91.50 79 HIS A N 1
ATOM 537 C CA . HIS A 1 79 ? 3.102 -6.861 -3.633 1.00 91.50 79 HIS A CA 1
ATOM 538 C C . HIS A 1 79 ? 2.656 -5.908 -4.746 1.00 91.50 79 HIS A C 1
ATOM 540 O O . HIS A 1 79 ? 1.457 -5.736 -4.967 1.00 91.50 79 HIS A O 1
ATOM 546 N N . PRO A 1 80 ? 3.551 -5.188 -5.439 1.00 87.62 80 PRO A N 1
ATOM 547 C CA . PRO A 1 80 ? 3.144 -4.434 -6.622 1.00 87.62 80 PRO A CA 1
ATOM 548 C C . PRO A 1 80 ? 2.540 -5.388 -7.667 1.00 87.62 80 PRO A C 1
ATOM 550 O O . PRO A 1 80 ? 2.886 -6.569 -7.724 1.00 87.62 80 PRO A O 1
ATOM 553 N N . HIS A 1 81 ? 1.553 -4.923 -8.434 1.00 79.44 81 HIS A N 1
ATOM 554 C CA . HIS A 1 81 ? 1.206 -5.622 -9.671 1.00 79.44 81 HIS A CA 1
ATOM 555 C C . HIS A 1 81 ? 2.273 -5.278 -10.701 1.00 79.44 81 HIS A C 1
ATOM 557 O O . HIS A 1 81 ? 2.704 -4.126 -10.758 1.00 79.44 81 HIS A O 1
ATOM 563 N N . ASP A 1 82 ? 2.645 -6.252 -11.523 1.00 69.69 82 ASP A N 1
ATOM 564 C CA . ASP A 1 82 ? 3.340 -5.966 -12.769 1.00 69.69 82 ASP A CA 1
ATOM 565 C C . ASP A 1 82 ? 2.335 -5.300 -13.713 1.00 69.69 82 ASP A C 1
ATOM 567 O O . ASP A 1 82 ? 1.592 -5.936 -14.463 1.00 69.69 82 ASP A O 1
ATOM 571 N N . VAL A 1 83 ? 2.178 -3.996 -13.530 1.00 59.97 83 VAL A N 1
ATOM 572 C CA . VAL A 1 83 ? 1.455 -3.156 -14.465 1.00 59.97 83 VAL A CA 1
ATOM 573 C C . VAL A 1 83 ? 2.493 -2.691 -15.464 1.00 59.97 83 VAL A C 1
ATOM 575 O O . VAL A 1 83 ? 3.335 -1.859 -15.140 1.00 59.97 83 VAL A O 1
ATOM 578 N N . ALA A 1 84 ? 2.417 -3.203 -16.690 1.00 60.53 84 ALA A N 1
ATOM 579 C CA . ALA A 1 84 ? 3.020 -2.535 -17.831 1.00 60.53 84 ALA A CA 1
ATOM 580 C C . ALA A 1 84 ? 2.333 -1.169 -17.955 1.00 60.53 84 ALA A C 1
ATOM 582 O O . ALA A 1 84 ? 1.219 -1.065 -18.473 1.00 60.53 84 ALA A O 1
ATOM 583 N N . LEU A 1 85 ? 2.951 -0.136 -17.384 1.00 62.16 85 LEU A N 1
ATOM 584 C CA . LEU A 1 85 ? 2.373 1.198 -17.296 1.00 62.16 85 LEU A CA 1
ATOM 585 C C . LEU A 1 85 ? 2.280 1.774 -18.701 1.00 62.16 85 LEU A C 1
ATOM 587 O O . LEU A 1 85 ? 3.264 2.247 -19.264 1.00 62.16 85 LEU A O 1
ATOM 591 N N . GLN A 1 86 ? 1.082 1.702 -19.274 1.00 55.12 86 GLN A N 1
ATOM 592 C CA . GLN A 1 86 ? 0.775 2.420 -20.495 1.00 55.12 86 GLN A CA 1
ATOM 593 C C . GLN A 1 86 ? 0.676 3.905 -20.128 1.00 55.12 86 GLN A C 1
ATOM 595 O O . GLN A 1 86 ? -0.076 4.247 -19.208 1.00 55.12 86 GLN A O 1
ATOM 600 N N . PRO A 1 87 ? 1.440 4.793 -20.780 1.00 58.44 87 PRO A N 1
ATOM 601 C 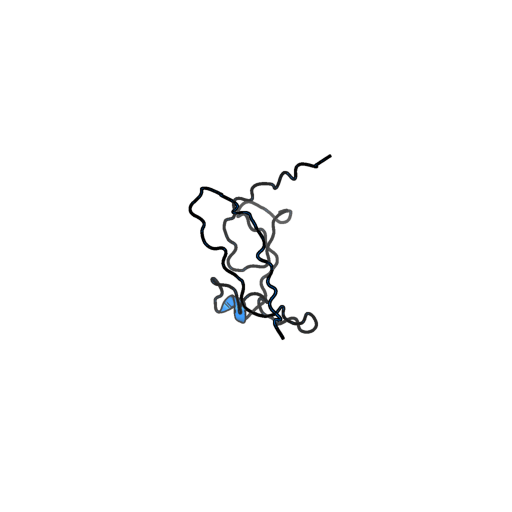CA . PRO A 1 87 ? 1.308 6.219 -20.543 1.00 58.44 87 PRO A CA 1
ATOM 602 C C . PRO A 1 87 ? -0.127 6.642 -20.860 1.00 58.44 87 PRO A C 1
ATOM 604 O O . PRO A 1 87 ? -0.638 6.378 -21.946 1.00 58.44 87 PRO A O 1
ATOM 607 N N . ILE A 1 88 ? -0.778 7.309 -19.907 1.00 59.53 88 ILE A N 1
ATOM 608 C CA . ILE A 1 88 ? -2.033 8.002 -20.180 1.00 59.53 88 ILE A CA 1
ATOM 609 C C . ILE A 1 88 ? -1.710 9.225 -21.044 1.00 59.53 88 ILE A C 1
ATOM 611 O O . ILE A 1 88 ? -1.355 10.288 -20.540 1.00 59.53 88 ILE A O 1
ATOM 615 N N . THR A 1 89 ? -1.777 9.089 -22.367 1.00 58.97 89 THR A N 1
ATOM 616 C CA . THR A 1 89 ? -1.833 10.260 -23.247 1.00 58.97 89 THR A CA 1
ATOM 617 C C . THR A 1 89 ? -3.204 10.887 -23.048 1.00 58.97 89 THR A C 1
ATOM 619 O O . THR A 1 89 ? -4.191 10.455 -23.638 1.00 58.97 89 THR A O 1
ATOM 622 N N . GLN A 1 90 ? -3.290 11.850 -22.133 1.00 61.41 90 GLN A N 1
ATOM 623 C CA . GLN A 1 90 ? -4.487 12.660 -21.988 1.00 61.41 90 GLN A CA 1
ATOM 624 C C . GLN A 1 90 ? -4.595 13.515 -23.252 1.00 61.41 90 GLN A C 1
ATOM 626 O O . GLN A 1 90 ? -3.783 14.415 -23.457 1.00 61.41 90 GLN A O 1
ATOM 631 N N . GLU A 1 91 ? -5.560 13.216 -24.120 1.00 55.53 91 GLU A N 1
ATOM 632 C CA . GLU A 1 91 ? -5.910 14.129 -25.202 1.00 55.53 91 GLU A CA 1
ATOM 633 C C . GLU A 1 91 ? -6.393 15.424 -24.541 1.00 55.53 91 GLU A C 1
ATOM 635 O O . GLU A 1 91 ? -7.346 15.438 -23.751 1.00 55.53 91 GLU A O 1
ATOM 640 N N . ALA A 1 92 ? -5.645 16.503 -24.761 1.00 51.03 92 ALA A N 1
ATOM 641 C CA . ALA A 1 92 ? -6.081 17.842 -24.429 1.00 51.03 92 ALA A CA 1
ATOM 642 C C . ALA A 1 92 ? -7.289 18.130 -25.322 1.00 51.03 92 ALA A C 1
ATOM 644 O O . ALA A 1 92 ? -7.142 18.445 -26.497 1.00 51.03 92 ALA A O 1
ATOM 645 N N . GLY A 1 93 ? -8.488 17.945 -24.776 1.00 53.69 93 GLY A N 1
ATOM 646 C CA . GLY A 1 93 ? -9.699 18.451 -25.396 1.00 53.69 93 GLY A CA 1
ATOM 647 C C . GLY A 1 93 ? -9.666 19.976 -25.380 1.00 53.69 93 GLY A C 1
ATOM 648 O O . GLY A 1 93 ? -10.037 20.579 -24.372 1.00 53.69 93 GLY A O 1
ATOM 649 N N . GLN A 1 94 ? -9.220 20.575 -26.483 1.00 48.38 94 GLN A N 1
ATOM 650 C CA . GLN A 1 94 ? -9.606 21.909 -26.947 1.00 48.38 94 GLN A CA 1
ATOM 651 C C . GLN A 1 94 ? -9.510 21.961 -28.470 1.00 48.38 94 GLN A C 1
ATOM 653 O O . GLN A 1 94 ? -8.404 21.713 -28.996 1.00 48.38 94 GLN A O 1
#

Secondary structure (DSSP, 8-state):
-----------------S--PPPPP--SPPPPSS---SS-TTGGG-TT--HHHHHSPPP-EESSTT--TT-S-EE--SS---------------

Sequence (94 aa):
MGSGGAAGSGGAAGSGSGAKRRLLEIPGLVPSLDEQPAACTFAPRCARADEQCTSSRPGFKAVTADAGADARHRAACWHPHDVALQPITQEAGQ

Organism: NCBI:txid1716141